Protein AF-A0A935ITZ1-F1 (afdb_monomer_lite)

Secondary structure (DSSP, 8-state):
--HHHHHHHHHHHHHHHHHHH-SS--HHHHHHHTT-SSHHHHHHHHHHHHSS-HHHHHHHHHHHHT-----

pLDDT: mean 89.76, std 10.8, range [53.22, 97.5]

Sequence (71 aa):
MPPKQYLKIARFQKAIETIENNQFIQWSGVAMDSGFYDQAHFINNFKEFSGFTPNEYIKRKASTLNYVPVN

Foldseek 3Di:
DPPVVVLLVQLLVQLVVVLVPDPDDDQQCSCVVSPHPDQVSQQVSNCVPPVHGPVVVVVVVVVVVPDDDDD

Radius of gyration: 13.74 Å; chains: 1; bounding box: 30×37×34 Å

Structure (mmCIF, N/CA/C/O backbone):
data_AF-A0A935ITZ1-F1
#
_entry.id   AF-A0A935ITZ1-F1
#
loop_
_atom_site.group_PDB
_atom_site.id
_atom_site.type_symbol
_atom_site.label_atom_id
_atom_site.label_alt_id
_atom_site.label_comp_id
_atom_site.label_asym_id
_atom_site.label_entity_id
_atom_site.label_seq_id
_atom_site.pdbx_PDB_ins_code
_atom_site.Cartn_x
_atom_site.Cartn_y
_atom_site.Cartn_z
_atom_site.occupancy
_atom_site.B_iso_or_equiv
_atom_site.auth_seq_id
_atom_site.auth_comp_id
_atom_site.auth_asym_id
_atom_site.auth_atom_id
_atom_site.pdbx_PDB_model_num
ATOM 1 N N . MET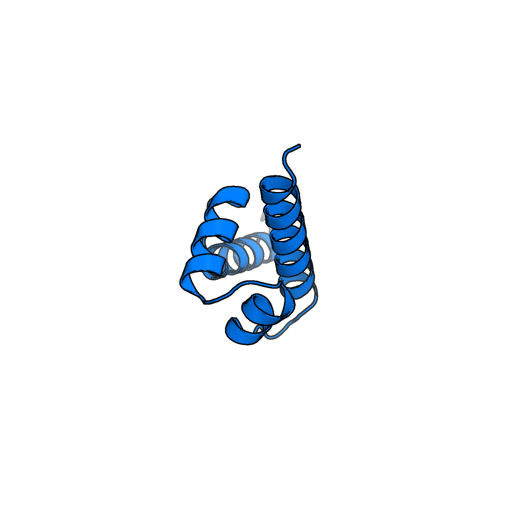 A 1 1 ? 6.266 7.471 -20.550 1.00 61.78 1 MET A N 1
ATOM 2 C CA . MET A 1 1 ? 6.362 6.826 -19.221 1.00 61.78 1 MET A CA 1
ATOM 3 C C . MET A 1 1 ? 7.055 5.481 -19.390 1.00 61.78 1 MET A C 1
ATOM 5 O O . MET A 1 1 ? 6.605 4.716 -20.235 1.00 61.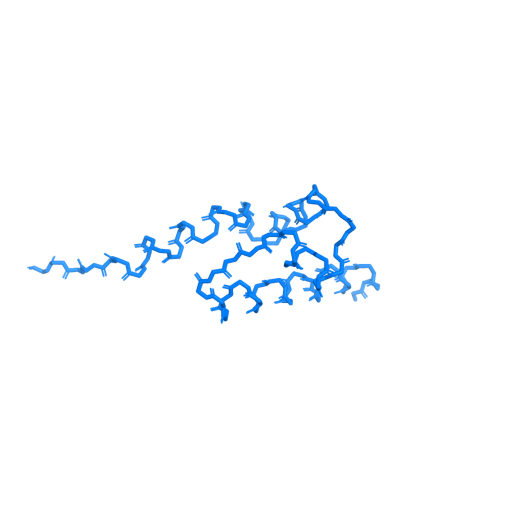78 1 MET A O 1
ATOM 9 N N . PRO A 1 2 ? 8.146 5.187 -18.664 1.00 90.00 2 PRO A N 1
ATOM 10 C CA . PRO A 1 2 ? 8.789 3.876 -18.727 1.00 90.00 2 PRO A CA 1
ATOM 11 C C . PRO A 1 2 ? 7.836 2.764 -18.246 1.00 90.00 2 PRO A C 1
ATOM 13 O O . PRO A 1 2 ? 7.100 3.001 -17.282 1.00 90.00 2 PRO A O 1
ATOM 16 N N . PRO A 1 3 ? 7.877 1.543 -18.819 1.00 88.62 3 PRO A N 1
ATOM 17 C CA . PRO A 1 3 ? 6.969 0.445 -18.451 1.00 88.62 3 PRO A CA 1
ATOM 18 C C . PRO A 1 3 ? 6.919 0.157 -16.942 1.00 88.62 3 PRO A C 1
ATOM 20 O O . PRO A 1 3 ? 5.857 -0.072 -16.370 1.00 88.62 3 PRO A O 1
ATOM 23 N N . LYS A 1 4 ? 8.068 0.256 -16.264 1.00 90.81 4 LYS A N 1
ATOM 24 C CA . LYS A 1 4 ? 8.186 0.059 -14.812 1.00 90.81 4 LYS A CA 1
ATOM 25 C C . LYS A 1 4 ? 7.375 1.076 -14.003 1.00 90.81 4 LYS A C 1
ATOM 27 O O . LYS A 1 4 ? 6.767 0.710 -13.004 1.00 90.81 4 LYS A O 1
ATOM 32 N N . GLN A 1 5 ? 7.370 2.341 -14.417 1.00 92.44 5 GLN A N 1
ATOM 33 C CA . GLN A 1 5 ? 6.650 3.399 -13.708 1.00 92.44 5 GLN A CA 1
ATOM 34 C C . GLN A 1 5 ? 5.140 3.277 -13.922 1.00 92.44 5 GLN A C 1
ATOM 36 O O . GLN A 1 5 ? 4.381 3.439 -12.971 1.00 92.44 5 GLN A O 1
ATOM 41 N N . TYR A 1 6 ? 4.721 2.903 -15.134 1.00 94.94 6 TYR A N 1
ATOM 42 C CA . TYR A 1 6 ? 3.320 2.601 -15.420 1.00 94.94 6 TYR A CA 1
ATOM 43 C C . TYR A 1 6 ? 2.798 1.468 -14.533 1.00 94.94 6 TYR A C 1
ATOM 45 O O . TYR A 1 6 ? 1.772 1.623 -13.876 1.00 94.94 6 TYR A O 1
ATOM 53 N N . LEU A 1 7 ? 3.550 0.366 -14.430 1.00 95.12 7 LEU A N 1
ATOM 54 C CA . LEU A 1 7 ? 3.187 -0.750 -13.555 1.00 95.12 7 LEU A CA 1
ATOM 55 C C . LEU A 1 7 ? 3.050 -0.318 -12.093 1.00 95.12 7 LEU A C 1
ATOM 57 O O . LEU A 1 7 ? 2.096 -0.714 -11.434 1.00 95.12 7 LEU A O 1
ATOM 61 N N . LYS A 1 8 ? 3.963 0.512 -11.577 1.00 94.88 8 LYS A N 1
ATOM 62 C CA . LYS A 1 8 ? 3.854 1.032 -10.207 1.00 94.88 8 LYS A CA 1
ATOM 63 C C . LYS A 1 8 ? 2.554 1.818 -9.984 1.00 94.88 8 LYS A C 1
ATOM 65 O O . LYS A 1 8 ? 1.878 1.584 -8.986 1.00 94.88 8 LYS A O 1
ATOM 70 N N . ILE A 1 9 ? 2.195 2.699 -10.921 1.00 96.06 9 ILE A N 1
ATOM 71 C CA . ILE A 1 9 ? 0.962 3.499 -10.850 1.00 96.06 9 ILE A CA 1
ATOM 72 C C . ILE A 1 9 ? -0.271 2.595 -10.913 1.00 96.06 9 ILE A C 1
ATOM 74 O O . ILE A 1 9 ? -1.157 2.731 -10.076 1.00 96.06 9 ILE A O 1
ATOM 78 N N . ALA A 1 10 ? -0.308 1.636 -11.840 1.00 96.88 10 ALA A N 1
ATOM 79 C CA . ALA A 1 10 ? -1.430 0.708 -11.977 1.00 96.88 10 ALA A CA 1
ATOM 80 C C . ALA A 1 10 ? -1.651 -0.128 -10.702 1.00 96.88 10 ALA A C 1
ATOM 82 O O . ALA A 1 10 ? -2.778 -0.257 -10.226 1.00 96.88 10 ALA A O 1
ATOM 83 N N . ARG A 1 11 ? -0.571 -0.645 -10.097 1.00 97.25 11 ARG A N 1
ATOM 84 C CA . ARG A 1 11 ? -0.637 -1.371 -8.816 1.00 97.25 11 ARG A CA 1
ATOM 85 C C . ARG A 1 11 ? -1.142 -0.482 -7.682 1.00 97.25 11 ARG A C 1
ATOM 87 O O . ARG A 1 11 ? -1.963 -0.918 -6.882 1.00 97.25 11 ARG A O 1
ATOM 94 N N . PHE A 1 12 ? -0.663 0.760 -7.616 1.00 97.38 12 PHE A N 1
ATOM 95 C CA . PHE A 1 12 ? -1.107 1.728 -6.615 1.00 97.38 12 PHE A CA 1
ATOM 96 C C . PHE A 1 12 ? -2.600 2.056 -6.757 1.00 97.38 12 PHE A C 1
ATOM 98 O O . PHE A 1 12 ? -3.327 2.007 -5.770 1.00 97.38 12 PHE A O 1
ATOM 105 N N . GLN A 1 13 ? -3.072 2.316 -7.979 1.00 97.06 13 GLN A N 1
ATOM 106 C CA . GLN A 1 13 ? -4.484 2.590 -8.256 1.00 97.06 13 GLN A CA 1
ATOM 107 C C . GLN A 1 13 ? -5.381 1.418 -7.852 1.00 97.06 13 GLN A C 1
ATOM 109 O O . GLN A 1 13 ? -6.371 1.626 -7.155 1.00 97.06 13 GLN A O 1
ATOM 114 N N . LYS A 1 14 ? -4.992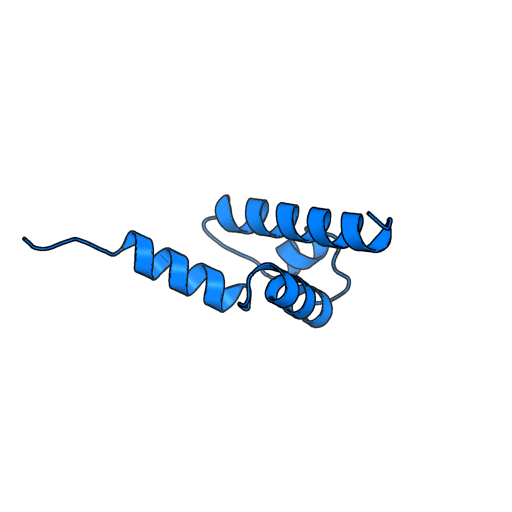 0.186 -8.201 1.00 97.50 14 LYS A N 1
ATOM 115 C CA . LYS A 1 14 ? -5.733 -1.019 -7.809 1.00 97.50 14 LYS A CA 1
ATOM 116 C C . LYS A 1 14 ? -5.781 -1.215 -6.289 1.00 97.50 14 LYS A C 1
ATOM 118 O O . LYS A 1 14 ? -6.819 -1.592 -5.743 1.00 97.50 14 LYS A O 1
ATOM 123 N N . ALA A 1 15 ? -4.682 -0.921 -5.592 1.00 97.00 15 ALA A N 1
ATOM 124 C CA . ALA A 1 15 ? -4.642 -0.996 -4.135 1.00 97.00 15 ALA A CA 1
ATOM 125 C C . ALA A 1 15 ? -5.590 0.021 -3.486 1.00 97.00 15 ALA A C 1
ATOM 127 O O . ALA A 1 15 ? -6.313 -0.339 -2.561 1.00 97.00 15 ALA A O 1
ATOM 128 N N . ILE A 1 16 ? -5.621 1.262 -3.986 1.00 95.62 16 ILE A N 1
ATOM 129 C CA . ILE A 1 16 ? -6.550 2.299 -3.513 1.00 95.62 16 ILE A CA 1
ATOM 130 C C . ILE A 1 16 ? -7.996 1.875 -3.757 1.00 95.62 16 ILE A C 1
ATOM 132 O O . ILE A 1 16 ? -8.780 1.884 -2.820 1.00 95.62 16 ILE A O 1
ATOM 136 N N . GLU A 1 17 ? -8.340 1.436 -4.966 1.00 95.31 17 GLU A N 1
ATOM 137 C CA . GLU A 1 17 ? -9.692 0.958 -5.284 1.00 95.31 17 GLU A CA 1
ATOM 138 C C . GLU A 1 17 ? -10.142 -0.153 -4.324 1.00 95.31 17 GLU A C 1
ATOM 140 O O . GLU A 1 17 ? -11.246 -0.116 -3.782 1.00 95.31 17 GLU A O 1
ATOM 145 N N . THR A 1 18 ? -9.257 -1.111 -4.048 1.00 94.75 18 THR A N 1
ATOM 146 C CA . THR A 1 18 ? -9.547 -2.207 -3.118 1.00 94.75 18 THR A CA 1
ATOM 147 C C . THR A 1 18 ? -9.740 -1.696 -1.687 1.00 94.75 18 THR A C 1
ATOM 149 O O . THR A 1 18 ? -10.673 -2.114 -1.009 1.00 94.75 18 THR A O 1
ATOM 152 N N . ILE A 1 19 ? -8.894 -0.780 -1.213 1.00 94.12 19 ILE A N 1
ATOM 153 C CA . ILE A 1 19 ? -9.013 -0.179 0.127 1.00 94.12 19 ILE A CA 1
ATOM 154 C C . ILE A 1 19 ? -10.315 0.619 0.260 1.00 94.12 19 ILE A C 1
ATOM 156 O O . ILE A 1 19 ? -10.986 0.541 1.286 1.00 94.12 19 ILE A O 1
ATOM 160 N N . GLU A 1 20 ? -10.682 1.378 -0.769 1.00 91.00 20 GLU A N 1
ATOM 161 C CA . GLU A 1 20 ? -11.831 2.280 -0.739 1.00 91.00 20 GLU A CA 1
ATOM 162 C C . GLU A 1 20 ? -13.173 1.540 -0.803 1.00 91.00 20 GLU A C 1
ATOM 164 O O . GLU A 1 20 ? -14.143 1.994 -0.194 1.00 91.00 20 GLU A O 1
ATOM 169 N N . ASN A 1 21 ? -13.214 0.385 -1.474 1.00 91.44 21 ASN A N 1
ATOM 170 C CA . ASN A 1 21 ? -14.431 -0.403 -1.678 1.00 91.44 21 ASN A CA 1
ATOM 171 C C . ASN A 1 21 ? -14.703 -1.456 -0.588 1.00 91.44 21 ASN A C 1
ATOM 173 O O . ASN A 1 21 ? -15.735 -2.123 -0.637 1.00 91.44 21 ASN A O 1
ATOM 177 N N . ASN A 1 22 ? -13.811 -1.633 0.392 1.00 88.19 22 ASN A N 1
ATOM 178 C CA . ASN A 1 22 ? -13.946 -2.668 1.420 1.00 88.19 22 ASN A CA 1
ATOM 179 C C . ASN A 1 22 ? -14.069 -2.076 2.830 1.00 88.19 22 ASN A C 1
ATOM 181 O O . ASN A 1 22 ? -13.237 -1.287 3.266 1.00 88.19 22 ASN A O 1
ATOM 185 N N . GLN A 1 23 ? -15.081 -2.521 3.586 1.00 81.88 23 GLN A N 1
ATOM 186 C CA . GLN A 1 23 ? -15.245 -2.150 5.001 1.00 81.88 23 GLN A CA 1
ATOM 187 C C . GLN A 1 23 ? -14.211 -2.824 5.915 1.00 81.88 23 GLN A C 1
ATOM 189 O O . GLN A 1 23 ? -13.819 -2.257 6.934 1.00 81.88 23 GLN A O 1
ATOM 194 N N . PHE A 1 24 ? -13.755 -4.023 5.542 1.00 87.81 24 PHE A N 1
ATOM 195 C CA . PHE A 1 24 ? -12.745 -4.790 6.264 1.00 87.81 24 PHE A CA 1
ATOM 196 C C . PHE A 1 24 ? -11.563 -5.069 5.345 1.00 87.81 24 PHE A C 1
ATOM 198 O O . PHE A 1 24 ? -11.734 -5.604 4.252 1.00 87.81 24 PHE A O 1
ATOM 205 N N . ILE A 1 25 ? -10.359 -4.711 5.788 1.00 92.19 25 ILE A N 1
ATOM 206 C CA . ILE A 1 25 ? -9.163 -4.763 4.946 1.00 92.19 25 ILE A CA 1
ATOM 207 C C . ILE A 1 25 ? -8.201 -5.823 5.465 1.00 92.19 25 ILE A C 1
ATOM 209 O O . ILE A 1 25 ? -7.664 -5.719 6.567 1.00 92.19 25 ILE A O 1
ATOM 213 N N . GLN A 1 26 ? -7.942 -6.822 4.624 1.00 94.12 26 GLN A N 1
ATOM 214 C CA . GLN A 1 26 ? -6.867 -7.782 4.827 1.00 94.12 26 GLN A CA 1
ATOM 215 C C . GLN A 1 26 ? -5.649 -7.352 4.001 1.00 94.12 26 GLN A C 1
ATOM 217 O O . GLN A 1 26 ? -5.592 -7.553 2.790 1.00 94.12 26 GLN A O 1
ATOM 222 N N . TRP A 1 27 ? -4.655 -6.751 4.658 1.00 94.00 27 TRP A N 1
ATOM 223 C CA . TRP A 1 27 ? -3.511 -6.124 3.983 1.00 94.00 27 TRP A CA 1
ATOM 224 C C . TRP A 1 27 ? -2.691 -7.052 3.088 1.00 94.00 27 TRP A C 1
ATOM 226 O O . TRP A 1 27 ? -2.207 -6.618 2.044 1.00 94.00 27 TRP A O 1
ATOM 236 N N . SER A 1 28 ? -2.539 -8.315 3.483 1.00 94.19 28 SER A N 1
ATOM 237 C CA . SER A 1 28 ? -1.868 -9.328 2.666 1.00 94.19 28 SER A CA 1
ATOM 238 C C . SER A 1 28 ? -2.620 -9.589 1.360 1.00 94.19 28 SER A C 1
ATOM 240 O O . SER A 1 28 ? -1.984 -9.653 0.311 1.00 94.19 28 SER A O 1
ATOM 242 N N . GLY A 1 29 ? -3.955 -9.663 1.415 1.00 94.62 29 GLY A N 1
ATOM 243 C CA . GLY A 1 29 ? -4.814 -9.801 0.238 1.00 94.62 29 GLY A CA 1
ATOM 244 C C . GLY A 1 29 ? -4.684 -8.596 -0.689 1.00 94.62 29 GLY A C 1
ATOM 245 O O . GLY A 1 29 ? -4.333 -8.754 -1.851 1.00 94.62 29 GLY A O 1
ATOM 246 N N . VAL A 1 30 ? -4.806 -7.376 -0.149 1.00 95.81 30 VAL A N 1
ATOM 247 C CA . VAL A 1 30 ? -4.638 -6.137 -0.938 1.00 95.81 30 VAL A CA 1
ATOM 248 C C . VAL A 1 30 ? -3.286 -6.098 -1.649 1.00 95.81 30 VAL A C 1
ATOM 250 O O . VAL A 1 30 ? -3.221 -5.753 -2.830 1.00 95.81 30 VAL A O 1
ATOM 253 N N . ALA A 1 31 ? -2.203 -6.456 -0.954 1.00 95.81 31 ALA A N 1
ATOM 254 C CA . ALA A 1 31 ? -0.870 -6.490 -1.542 1.00 95.81 31 ALA A CA 1
ATOM 255 C C . ALA A 1 31 ? -0.781 -7.516 -2.687 1.00 95.81 31 ALA A C 1
ATOM 257 O O . ALA A 1 31 ? -0.330 -7.172 -3.782 1.00 95.81 31 ALA A O 1
ATOM 258 N N . MET A 1 32 ? -1.245 -8.745 -2.454 1.00 95.62 32 MET A N 1
ATOM 259 C CA . MET A 1 32 ? -1.200 -9.835 -3.431 1.00 95.62 32 MET A CA 1
ATOM 260 C C . MET A 1 32 ? -2.066 -9.538 -4.663 1.00 95.62 32 MET A C 1
ATOM 262 O O . MET A 1 32 ? -1.574 -9.596 -5.791 1.00 95.62 32 MET A O 1
ATOM 266 N N . ASP A 1 33 ? -3.313 -9.118 -4.458 1.00 94.69 33 ASP A N 1
ATOM 267 C CA . ASP A 1 33 ? -4.283 -8.845 -5.527 1.00 94.69 33 ASP A CA 1
ATOM 268 C C . ASP 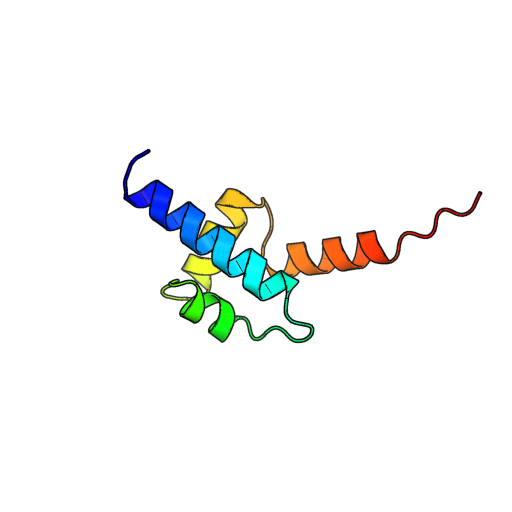A 1 33 ? -3.900 -7.621 -6.368 1.00 94.69 33 ASP A C 1
ATOM 270 O O . ASP A 1 33 ? -4.224 -7.531 -7.560 1.00 94.69 33 ASP A O 1
ATOM 274 N N . SER A 1 34 ? -3.162 -6.687 -5.762 1.00 96.38 34 SER A N 1
ATOM 275 C CA . SER A 1 34 ? -2.590 -5.522 -6.441 1.00 96.38 34 SER A CA 1
ATOM 276 C C . SER A 1 34 ? -1.232 -5.816 -7.086 1.00 96.38 34 SER A C 1
ATOM 278 O O . SER A 1 34 ? -0.643 -4.922 -7.686 1.00 96.38 34 SER A O 1
ATOM 280 N N . GLY A 1 35 ? -0.718 -7.048 -7.006 1.00 95.56 35 GLY A N 1
ATOM 281 C CA . GLY A 1 35 ? 0.508 -7.478 -7.683 1.00 95.56 35 GLY A CA 1
ATOM 282 C C . GLY A 1 35 ? 1.807 -7.050 -6.995 1.00 95.56 35 GLY A C 1
ATOM 283 O O . GLY A 1 35 ? 2.839 -6.920 -7.665 1.00 95.56 35 GLY A O 1
ATOM 284 N N . PHE A 1 36 ? 1.771 -6.803 -5.684 1.00 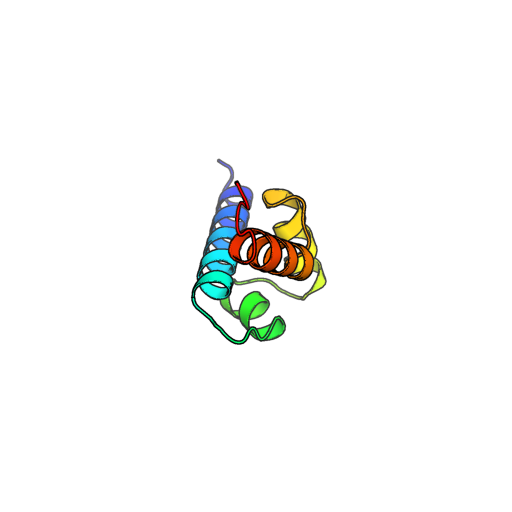96.81 36 PHE A N 1
ATOM 285 C CA . PHE A 1 36 ? 2.967 -6.638 -4.863 1.00 96.81 36 PHE A CA 1
ATOM 286 C C . PHE A 1 36 ? 3.517 -8.001 -4.437 1.00 96.81 36 PHE A C 1
ATOM 288 O O . PHE A 1 36 ? 2.795 -8.984 -4.328 1.00 96.81 36 PHE A O 1
ATOM 295 N N . TYR A 1 37 ? 4.829 -8.047 -4.227 1.00 92.81 37 TYR A N 1
ATOM 296 C CA . TYR A 1 37 ? 5.549 -9.281 -3.921 1.00 92.81 37 TYR A CA 1
ATOM 297 C C . TYR A 1 37 ? 5.455 -9.616 -2.431 1.00 92.81 37 TYR A C 1
ATOM 299 O O . TYR A 1 37 ? 5.211 -10.755 -2.055 1.00 92.81 37 TYR A O 1
ATOM 307 N N . ASP A 1 38 ? 5.608 -8.593 -1.590 1.00 94.00 38 ASP A N 1
ATOM 308 C CA . ASP A 1 38 ? 5.511 -8.683 -0.142 1.00 94.00 38 ASP A CA 1
ATOM 309 C C . ASP A 1 38 ? 4.992 -7.359 0.451 1.00 94.00 38 ASP A C 1
ATOM 311 O O . ASP A 1 38 ? 4.745 -6.368 -0.253 1.00 94.00 38 ASP A O 1
ATOM 315 N N . GLN A 1 39 ? 4.834 -7.344 1.775 1.00 93.50 39 GLN A N 1
ATOM 316 C CA . GLN A 1 39 ? 4.336 -6.191 2.516 1.00 93.50 39 GLN A CA 1
ATOM 317 C C . GLN A 1 39 ? 5.278 -4.977 2.443 1.00 93.50 39 GLN A C 1
ATOM 319 O O . GLN A 1 39 ? 4.801 -3.844 2.390 1.00 93.50 39 GLN A O 1
ATOM 324 N N . ALA A 1 40 ? 6.599 -5.178 2.421 1.00 95.50 40 ALA A N 1
ATOM 325 C CA . ALA A 1 40 ? 7.562 -4.080 2.365 1.00 95.50 40 ALA A CA 1
ATOM 326 C C . ALA A 1 40 ? 7.523 -3.388 0.994 1.00 95.50 40 ALA A C 1
ATOM 328 O O . ALA A 1 40 ? 7.488 -2.159 0.914 1.00 95.50 40 ALA A O 1
ATOM 329 N N . HIS A 1 41 ? 7.446 -4.168 -0.087 1.00 95.88 41 HIS A N 1
ATOM 330 C CA . HIS A 1 41 ? 7.284 -3.673 -1.447 1.00 95.88 41 HIS A CA 1
ATOM 331 C C . HIS A 1 41 ? 5.987 -2.868 -1.597 1.00 95.88 41 HIS A C 1
ATOM 333 O O . HIS A 1 41 ? 6.013 -1.774 -2.172 1.00 95.88 41 HIS A O 1
ATOM 339 N N . PHE A 1 42 ? 4.886 -3.373 -1.032 1.00 97.50 42 PHE A N 1
ATOM 340 C CA . PHE A 1 42 ? 3.607 -2.669 -0.982 1.00 97.50 42 PHE A CA 1
ATOM 341 C C . PHE A 1 42 ? 3.712 -1.340 -0.227 1.00 97.50 42 PHE A C 1
ATOM 343 O O . PHE A 1 42 ? 3.419 -0.294 -0.802 1.00 97.50 42 PHE A O 1
ATOM 350 N N . ILE A 1 43 ? 4.191 -1.352 1.022 1.00 97.19 43 ILE A N 1
ATOM 351 C CA . ILE A 1 43 ? 4.295 -0.143 1.853 1.00 97.19 43 ILE A CA 1
ATOM 352 C C . ILE A 1 43 ? 5.181 0.912 1.184 1.00 97.19 43 ILE A C 1
ATOM 354 O O . ILE A 1 43 ? 4.813 2.084 1.163 1.00 97.19 43 ILE A O 1
ATOM 358 N N . ASN A 1 44 ? 6.322 0.513 0.620 1.00 97.12 44 ASN A N 1
ATOM 359 C CA . ASN A 1 44 ? 7.256 1.445 -0.009 1.00 97.12 44 ASN A CA 1
ATOM 360 C C . ASN A 1 44 ? 6.654 2.119 -1.247 1.00 97.12 44 ASN A C 1
ATOM 362 O O . ASN A 1 44 ? 6.728 3.338 -1.364 1.00 97.12 44 ASN A O 1
ATOM 366 N N . ASN A 1 45 ? 6.010 1.358 -2.139 1.00 96.81 45 ASN A N 1
ATOM 367 C CA . ASN A 1 45 ? 5.368 1.939 -3.325 1.00 96.81 45 ASN A CA 1
ATOM 368 C C . ASN A 1 45 ? 4.141 2.774 -2.941 1.00 96.81 45 ASN A C 1
ATOM 370 O O . ASN A 1 45 ? 3.907 3.829 -3.519 1.00 96.81 45 ASN A O 1
ATOM 374 N N . PHE A 1 46 ? 3.359 2.333 -1.954 1.00 97.31 46 PHE A N 1
ATOM 375 C CA . PHE A 1 46 ? 2.197 3.089 -1.496 1.00 97.31 46 PHE A CA 1
ATOM 376 C C . PHE A 1 46 ? 2.612 4.437 -0.889 1.00 97.31 46 PHE A C 1
ATOM 378 O O . PHE A 1 46 ? 1.998 5.460 -1.193 1.00 97.31 46 PHE A O 1
ATOM 385 N N . LYS A 1 47 ? 3.697 4.462 -0.102 1.00 97.06 47 LYS A N 1
ATOM 386 C CA . LYS A 1 47 ? 4.314 5.700 0.401 1.00 97.06 47 LYS A CA 1
ATOM 387 C C . LYS A 1 47 ? 4.853 6.581 -0.717 1.00 97.06 47 LYS A C 1
ATOM 389 O O . LYS A 1 47 ? 4.660 7.788 -0.654 1.00 97.06 47 LYS A O 1
ATOM 394 N N . GLU A 1 48 ? 5.501 5.992 -1.723 1.00 96.25 48 GLU A N 1
ATOM 395 C CA . GLU A 1 48 ? 6.054 6.719 -2.876 1.00 96.25 48 GLU A CA 1
ATOM 396 C C . GLU A 1 48 ? 4.986 7.574 -3.577 1.00 96.25 48 GLU A C 1
ATOM 398 O O . GLU A 1 48 ? 5.284 8.696 -3.973 1.00 96.25 48 GLU A O 1
ATOM 403 N N . PHE A 1 49 ? 3.742 7.088 -3.679 1.00 95.31 49 PHE A N 1
ATOM 404 C CA . PHE A 1 49 ? 2.657 7.827 -4.338 1.00 95.31 49 PHE A CA 1
ATOM 405 C C . PHE A 1 49 ? 1.762 8.638 -3.400 1.00 95.31 49 PHE A C 1
ATOM 407 O O . PHE A 1 49 ? 1.322 9.720 -3.778 1.00 95.31 49 PHE A O 1
ATOM 414 N N . SER A 1 50 ? 1.455 8.132 -2.202 1.00 94.44 50 SER A N 1
ATOM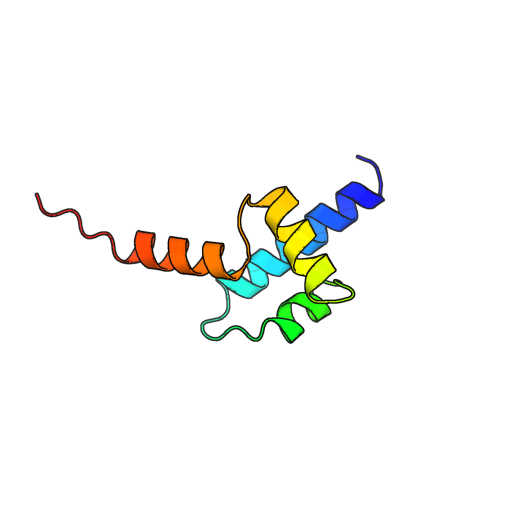 415 C CA . SER A 1 50 ? 0.505 8.787 -1.287 1.00 94.44 50 SER A CA 1
ATOM 416 C C . SER A 1 50 ? 1.165 9.662 -0.220 1.00 94.44 50 SER A C 1
ATOM 418 O O . SER A 1 50 ? 0.483 10.463 0.411 1.00 94.44 50 SER A O 1
ATOM 420 N N . GLY A 1 51 ? 2.467 9.487 0.030 1.00 96.06 51 GLY A N 1
ATOM 421 C CA . GLY A 1 51 ? 3.173 10.066 1.177 1.00 96.06 51 GLY A CA 1
ATOM 422 C C . GLY A 1 51 ? 2.908 9.357 2.513 1.00 96.06 51 GLY A C 1
ATOM 423 O O . GLY A 1 51 ? 3.504 9.726 3.523 1.00 96.06 51 GLY A O 1
ATOM 424 N N . PHE A 1 52 ? 2.057 8.326 2.540 1.00 96.00 52 PHE A N 1
ATOM 425 C CA . PHE A 1 52 ? 1.610 7.649 3.760 1.00 96.00 52 PHE A CA 1
ATOM 426 C C . PHE A 1 52 ? 1.766 6.130 3.652 1.00 96.00 52 PHE A C 1
ATOM 428 O O . PHE A 1 52 ? 1.776 5.555 2.567 1.00 96.00 52 PHE A O 1
ATOM 435 N N . THR A 1 53 ? 1.875 5.437 4.785 1.00 96.25 53 THR A N 1
ATOM 436 C CA . THR A 1 53 ? 1.562 4.003 4.822 1.00 96.25 53 THR A CA 1
ATOM 437 C C . THR A 1 53 ? 0.076 3.786 4.499 1.00 96.25 53 THR A C 1
ATOM 439 O O . THR A 1 53 ? -0.753 4.654 4.786 1.00 96.25 53 THR A O 1
ATOM 442 N N . PRO A 1 54 ? -0.304 2.591 4.020 1.00 95.06 54 PRO A N 1
ATOM 443 C CA . PRO A 1 54 ? -1.712 2.231 3.847 1.00 95.06 54 PRO A CA 1
ATOM 444 C C . PRO A 1 54 ? -2.552 2.397 5.132 1.00 95.06 54 PRO A C 1
ATOM 446 O O . PRO A 1 54 ? -3.680 2.883 5.092 1.00 95.06 54 PRO A O 1
ATOM 449 N N . ASN A 1 55 ? -1.979 2.069 6.297 1.00 94.00 55 ASN A N 1
ATOM 450 C CA . ASN A 1 55 ? -2.638 2.253 7.596 1.00 94.00 55 ASN A CA 1
ATOM 451 C C . ASN A 1 55 ? -2.852 3.734 7.950 1.00 94.00 55 ASN A C 1
ATOM 453 O O . ASN A 1 55 ? -3.911 4.102 8.455 1.00 94.00 55 ASN A O 1
ATOM 457 N N . GLU A 1 56 ? -1.855 4.592 7.720 1.00 94.88 56 GLU A N 1
ATOM 458 C CA . GLU A 1 56 ? -1.979 6.038 7.954 1.00 94.88 56 GLU A CA 1
ATOM 459 C C . GLU A 1 56 ? -3.015 6.669 7.021 1.00 94.88 56 GLU A C 1
ATOM 461 O O . GLU A 1 56 ? -3.790 7.519 7.461 1.00 94.88 56 GLU A O 1
ATOM 466 N N . TYR A 1 57 ? -3.065 6.220 5.765 1.00 93.56 57 TYR A N 1
ATOM 467 C CA . TYR A 1 57 ? -4.044 6.667 4.779 1.00 93.56 57 TYR A CA 1
ATOM 468 C C . TYR A 1 57 ? -5.487 6.436 5.259 1.00 93.56 57 TYR A C 1
ATOM 470 O O . TYR A 1 57 ? -6.276 7.381 5.310 1.00 93.56 57 TYR A O 1
ATOM 478 N N . ILE A 1 58 ? -5.814 5.224 5.725 1.00 91.81 58 ILE A N 1
ATOM 479 C CA . ILE A 1 58 ? -7.161 4.917 6.244 1.00 91.81 58 ILE A CA 1
ATOM 480 C C . ILE A 1 58 ? -7.478 5.713 7.505 1.00 91.81 58 ILE A C 1
ATOM 482 O O . ILE A 1 58 ? -8.581 6.241 7.637 1.00 91.81 58 ILE A O 1
ATOM 486 N N . LYS A 1 59 ? -6.524 5.820 8.440 1.00 90.50 59 LYS A N 1
ATOM 487 C CA . LYS A 1 59 ? -6.731 6.600 9.669 1.00 90.50 59 LYS A CA 1
ATOM 488 C C . LYS A 1 59 ? -7.098 8.046 9.345 1.00 90.50 59 LYS A C 1
ATOM 490 O O . LYS A 1 59 ? -8.036 8.578 9.929 1.00 90.50 59 LYS A O 1
ATOM 495 N N . ARG A 1 60 ? -6.408 8.661 8.381 1.00 87.69 60 ARG A N 1
ATOM 496 C CA . ARG A 1 60 ? -6.706 10.026 7.928 1.00 87.69 60 ARG A CA 1
ATOM 497 C C . ARG A 1 60 ? -8.074 10.132 7.264 1.00 87.69 60 ARG A C 1
ATOM 499 O O . ARG A 1 60 ? -8.812 11.052 7.595 1.00 87.69 60 ARG A O 1
ATOM 506 N N . LYS A 1 61 ? -8.443 9.180 6.402 1.00 81.69 61 LYS A N 1
ATOM 507 C CA . LYS A 1 61 ? -9.787 9.123 5.805 1.00 81.69 61 LYS A CA 1
ATOM 508 C C . LYS A 1 61 ? -10.878 9.070 6.878 1.00 81.69 61 LYS A C 1
ATOM 510 O O . LYS A 1 61 ? -11.837 9.835 6.812 1.00 81.69 61 LYS A O 1
ATOM 515 N N . ALA A 1 62 ? -10.714 8.216 7.888 1.00 77.31 62 ALA A N 1
ATOM 516 C CA . ALA A 1 62 ? -11.654 8.126 9.002 1.00 77.31 62 ALA A CA 1
ATOM 517 C C . ALA A 1 62 ? -11.755 9.454 9.775 1.00 77.31 62 ALA A C 1
ATOM 519 O O . ALA A 1 62 ? -12.855 9.887 10.108 1.00 77.31 62 ALA A O 1
ATOM 520 N N . SER A 1 63 ? -10.634 10.143 10.015 1.00 72.31 63 SER A N 1
ATOM 521 C CA . SER A 1 63 ? -10.640 11.475 10.637 1.00 72.31 63 SER A CA 1
ATOM 522 C C . SER A 1 63 ? -11.373 12.527 9.799 1.00 72.31 63 SER A C 1
ATOM 524 O O . SER A 1 63 ? -12.077 13.353 10.371 1.00 72.31 63 SER A O 1
ATOM 526 N N . THR A 1 64 ? -11.242 12.505 8.468 1.00 69.44 64 THR A N 1
ATOM 527 C CA . THR A 1 64 ? -11.947 13.445 7.579 1.00 69.44 64 THR A CA 1
ATOM 528 C C . THR A 1 64 ? -13.453 13.189 7.544 1.00 69.44 64 THR A C 1
ATOM 530 O O . THR A 1 64 ? -14.225 14.141 7.566 1.00 69.44 64 THR A O 1
ATOM 533 N N . LEU A 1 65 ? -13.884 11.923 7.539 1.00 62.03 65 LEU A N 1
ATOM 534 C CA . LEU A 1 65 ? -15.309 11.563 7.574 1.00 62.03 65 LEU A CA 1
ATOM 535 C C . LEU A 1 65 ? -15.997 11.965 8.888 1.00 62.03 65 LEU A C 1
ATOM 537 O O . LEU A 1 65 ? -17.190 12.245 8.889 1.00 62.03 65 LEU A O 1
ATOM 541 N N . ASN A 1 66 ? -15.249 12.025 9.991 1.00 63.84 66 ASN A N 1
ATOM 542 C CA . ASN A 1 66 ? -15.763 12.406 11.309 1.00 63.84 66 ASN A CA 1
ATOM 543 C C . ASN A 1 66 ? -15.697 13.923 11.587 1.00 63.84 66 ASN A C 1
ATOM 545 O O . ASN A 1 66 ? -15.936 14.346 12.719 1.00 63.84 66 ASN A O 1
ATOM 549 N N . TYR A 1 67 ? -15.360 14.754 10.595 1.00 67.50 67 TYR A N 1
ATOM 550 C CA . TYR A 1 67 ? -15.385 16.208 10.747 1.00 67.50 67 TYR A CA 1
ATOM 551 C C . TYR A 1 67 ? -16.829 16.729 10.677 1.00 67.50 67 TYR A C 1
ATOM 553 O O . TYR A 1 67 ? -17.411 16.829 9.598 1.00 67.50 67 TYR A O 1
ATOM 561 N N . VAL A 1 68 ? -17.397 17.085 11.832 1.00 71.00 68 VAL A N 1
ATOM 562 C CA . VAL A 1 68 ? -18.639 17.866 11.918 1.00 71.00 68 VAL A CA 1
ATOM 563 C C . VAL A 1 68 ? -18.256 19.319 12.213 1.00 71.00 68 VAL A C 1
ATOM 565 O O . VAL A 1 68 ? -17.788 19.594 13.320 1.00 71.00 68 VAL A O 1
ATOM 568 N N . PRO A 1 69 ? -18.411 20.258 11.262 1.00 64.44 69 PRO A N 1
ATOM 569 C CA . PRO A 1 69 ? -18.213 21.669 11.554 1.00 64.44 69 PRO A CA 1
ATOM 570 C C . PRO A 1 69 ? -19.307 22.128 12.524 1.00 64.44 69 PRO A C 1
ATOM 572 O O . PRO A 1 69 ? -20.490 22.133 12.184 1.00 64.44 69 PRO A O 1
ATOM 575 N N . VAL A 1 70 ? -18.916 22.485 13.744 1.00 66.12 70 VAL A N 1
ATOM 576 C CA . VAL A 1 70 ? -19.767 23.243 14.666 1.00 66.12 70 VAL A CA 1
ATOM 577 C C . VAL A 1 70 ? -19.611 24.722 14.326 1.00 66.12 70 VAL A C 1
ATOM 579 O O . VAL A 1 70 ? -18.514 25.267 14.454 1.00 66.12 70 VAL A O 1
ATOM 582 N N . ASN A 1 71 ? -20.696 25.320 13.829 1.00 53.22 71 ASN A N 1
ATOM 583 C CA . ASN A 1 71 ? -20.843 26.767 13.660 1.00 53.22 71 ASN A CA 1
ATOM 584 C C . ASN A 1 71 ? -21.235 27.423 14.984 1.00 53.22 71 ASN A C 1
ATOM 586 O O . ASN A 1 71 ? -22.023 26.792 15.726 1.00 53.22 71 ASN A O 1
#